Protein AF-A0A349B691-F1 (afdb_monomer)

Structure (mmCIF, N/CA/C/O backbone):
data_AF-A0A349B691-F1
#
_entry.id   AF-A0A349B691-F1
#
loop_
_atom_site.group_PDB
_atom_site.id
_atom_site.type_symbol
_atom_site.label_atom_id
_atom_site.label_alt_id
_atom_site.label_comp_id
_atom_site.label_asym_id
_atom_site.label_entity_id
_atom_site.label_seq_id
_atom_site.pdbx_PDB_ins_code
_atom_site.Cartn_x
_atom_site.Cartn_y
_atom_site.Cartn_z
_atom_site.occupancy
_atom_site.B_iso_or_equiv
_atom_site.auth_seq_id
_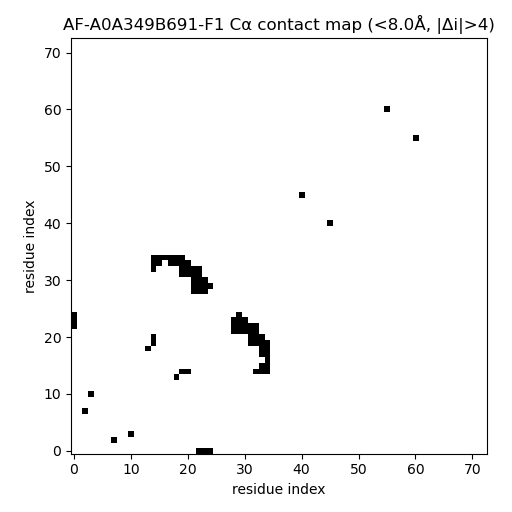atom_site.auth_comp_id
_atom_site.auth_asym_id
_atom_site.auth_atom_id
_atom_site.pdbx_PDB_model_num
ATOM 1 N N . MET A 1 1 ? -11.459 10.982 17.265 1.00 57.31 1 MET A N 1
ATOM 2 C CA . MET A 1 1 ? -12.808 10.358 17.192 1.00 57.31 1 MET A CA 1
ATOM 3 C C . MET A 1 1 ? -13.799 11.133 16.321 1.00 57.31 1 MET A C 1
ATOM 5 O O . MET A 1 1 ? -14.429 10.502 15.489 1.00 57.31 1 MET A O 1
ATOM 9 N N . ARG A 1 2 ? -13.954 12.463 16.463 1.00 58.53 2 ARG A N 1
ATOM 10 C CA . ARG A 1 2 ? -14.887 13.238 15.613 1.00 58.5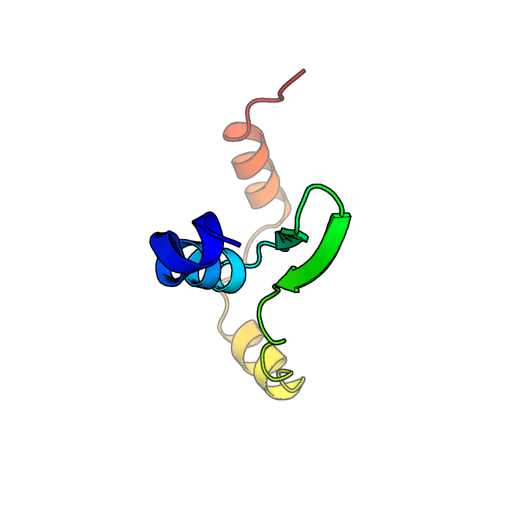3 2 ARG A CA 1
ATOM 11 C C . ARG A 1 2 ? -14.489 13.232 14.126 1.00 58.53 2 ARG A C 1
ATOM 13 O O . ARG A 1 2 ? -15.364 13.135 13.280 1.00 58.53 2 ARG A O 1
ATOM 20 N N . ASP A 1 3 ? -13.187 13.224 13.835 1.00 61.16 3 ASP A N 1
ATOM 21 C CA . ASP A 1 3 ? -12.663 13.215 12.462 1.00 61.16 3 ASP A CA 1
ATOM 22 C C . ASP A 1 3 ? -12.921 11.894 11.711 1.00 61.16 3 ASP A C 1
ATOM 24 O O . ASP A 1 3 ? -13.489 11.907 10.629 1.00 61.16 3 ASP A O 1
ATOM 28 N N . LEU A 1 4 ? -12.675 10.742 12.348 1.00 62.97 4 LEU A N 1
ATOM 29 C CA . LEU A 1 4 ? -13.031 9.415 11.809 1.00 62.97 4 LEU A CA 1
ATOM 30 C C . LEU A 1 4 ? -14.515 9.253 11.487 1.00 62.97 4 LEU A C 1
ATOM 32 O O . LEU A 1 4 ? -14.876 8.562 10.542 1.00 62.97 4 LEU A O 1
ATOM 36 N N . ARG A 1 5 ? -15.385 9.875 12.283 1.00 62.88 5 ARG A N 1
ATOM 37 C CA . ARG A 1 5 ? -16.831 9.768 12.096 1.00 62.88 5 ARG A CA 1
ATOM 38 C C . ARG A 1 5 ? -17.348 10.687 10.983 1.00 62.88 5 ARG A C 1
ATOM 40 O O . ARG A 1 5 ? -18.373 10.377 10.391 1.00 62.88 5 ARG A O 1
ATOM 47 N N . ASN A 1 6 ? -16.636 11.776 10.694 1.00 68.56 6 ASN A N 1
ATOM 48 C CA . ASN A 1 6 ? -17.010 12.752 9.668 1.00 68.56 6 ASN A CA 1
ATOM 49 C C . ASN A 1 6 ? -16.317 12.489 8.320 1.00 68.56 6 ASN A C 1
ATOM 51 O O . ASN A 1 6 ? -16.890 12.772 7.275 1.00 68.56 6 ASN A O 1
ATOM 55 N N . HIS A 1 7 ? -15.112 11.916 8.345 1.00 77.31 7 HIS A N 1
ATOM 56 C CA . HIS A 1 7 ? -14.265 11.661 7.176 1.00 77.31 7 HIS A CA 1
ATOM 57 C C . HIS A 1 7 ? -13.930 10.172 7.007 1.00 77.31 7 HIS A C 1
ATOM 59 O O . HIS A 1 7 ? -12.937 9.827 6.370 1.00 77.3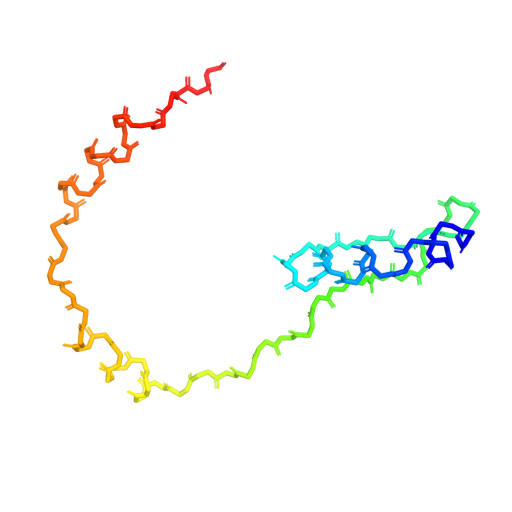1 7 HIS A O 1
ATOM 65 N N . GLY A 1 8 ? -14.749 9.277 7.571 1.00 76.88 8 GLY A N 1
ATOM 66 C CA . GLY A 1 8 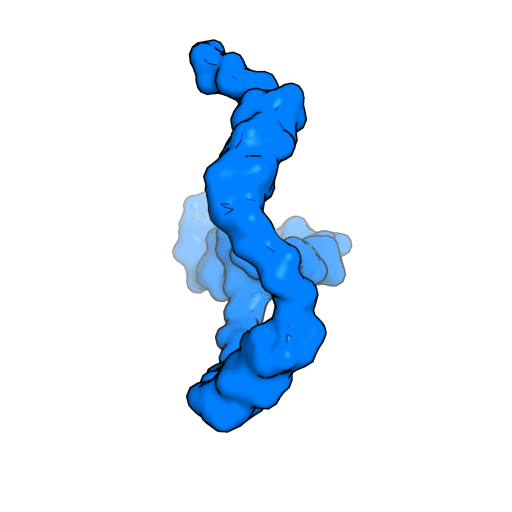? -14.488 7.834 7.572 1.00 76.88 8 GLY A CA 1
ATOM 67 C C . GLY A 1 8 ? -14.226 7.262 6.178 1.00 76.88 8 GLY A C 1
ATOM 68 O O . GLY A 1 8 ? -13.294 6.485 6.016 1.00 76.88 8 GLY A O 1
ATOM 69 N N . VAL A 1 9 ? -14.970 7.718 5.165 1.00 80.94 9 VAL A N 1
ATOM 70 C CA . VAL A 1 9 ? -14.770 7.310 3.763 1.00 80.94 9 VAL A CA 1
ATOM 71 C C . VAL A 1 9 ? -13.374 7.694 3.268 1.00 80.94 9 VAL A C 1
ATOM 73 O O . VAL A 1 9 ? -12.629 6.835 2.816 1.00 80.94 9 VAL A O 1
ATOM 76 N N . VAL A 1 10 ? -12.968 8.954 3.442 1.00 85.25 10 VAL A N 1
ATOM 77 C CA . VAL A 1 10 ? -11.654 9.455 2.994 1.00 85.25 10 VAL A CA 1
ATOM 78 C C . VAL A 1 10 ? -10.504 8.730 3.701 1.00 85.25 10 VAL A C 1
ATOM 80 O O . VAL A 1 10 ? -9.482 8.427 3.093 1.00 85.25 10 VAL A O 1
ATOM 83 N N . ILE A 1 11 ? -10.667 8.432 4.990 1.00 86.44 11 ILE A N 1
ATOM 84 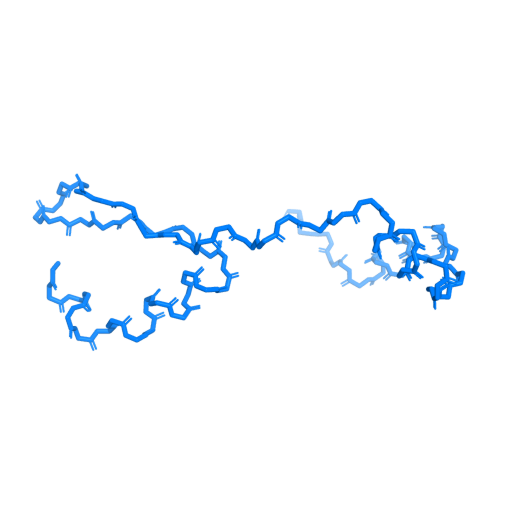C CA . ILE A 1 11 ? -9.668 7.722 5.798 1.00 86.44 11 ILE A CA 1
ATOM 85 C C . ILE A 1 11 ? -9.528 6.263 5.346 1.00 86.44 11 ILE A C 1
ATOM 87 O O . ILE A 1 11 ? -8.409 5.759 5.256 1.00 86.44 11 ILE A O 1
ATOM 91 N N . VAL A 1 12 ? -10.641 5.599 5.024 1.00 85.62 12 VAL A N 1
ATOM 92 C CA . VAL A 1 12 ? -10.628 4.237 4.473 1.00 85.62 12 VAL A CA 1
ATOM 93 C C . VAL A 1 12 ? -9.981 4.223 3.094 1.00 85.62 12 VAL A C 1
ATOM 95 O O . VAL A 1 12 ? -9.071 3.430 2.883 1.00 85.62 12 VAL A O 1
ATOM 98 N N . GLU A 1 13 ? -10.338 5.140 2.193 1.00 87.75 13 GLU A N 1
ATOM 99 C CA . GLU A 1 13 ? -9.708 5.184 0.869 1.00 87.75 13 GLU A CA 1
ATOM 100 C C . GLU A 1 13 ? -8.192 5.438 0.943 1.00 87.75 13 GLU A C 1
ATOM 102 O O . GLU A 1 13 ? -7.416 4.933 0.133 1.00 87.75 13 GLU A O 1
ATOM 107 N N . ARG A 1 14 ? -7.738 6.253 1.901 1.00 87.00 14 ARG A N 1
ATOM 108 C CA . ARG A 1 14 ? -6.304 6.474 2.142 1.00 87.00 14 ARG A CA 1
ATOM 109 C C . ARG A 1 14 ? -5.613 5.197 2.608 1.00 87.00 14 ARG A C 1
ATOM 111 O O . ARG A 1 14 ? -4.560 4.846 2.075 1.00 87.00 14 ARG A O 1
ATOM 118 N N . ALA A 1 15 ? -6.233 4.466 3.532 1.00 88.50 15 ALA A N 1
ATOM 119 C CA . ALA A 1 15 ? -5.733 3.166 3.956 1.00 88.50 15 ALA A CA 1
ATOM 120 C C . ALA A 1 15 ? -5.692 2.164 2.789 1.00 88.50 15 ALA A C 1
ATOM 122 O O . ALA A 1 15 ? -4.683 1.486 2.616 1.00 88.50 15 ALA A O 1
ATOM 123 N N . GLU A 1 16 ? -6.724 2.122 1.938 1.00 87.31 16 GLU A N 1
ATOM 124 C CA . GLU A 1 16 ? -6.783 1.275 0.733 1.00 87.31 16 GLU A CA 1
ATOM 125 C C . GLU A 1 16 ? -5.679 1.590 -0.287 1.00 87.31 16 GLU A C 1
ATOM 127 O O . GLU A 1 16 ? -5.181 0.684 -0.961 1.00 87.31 16 GLU A O 1
ATOM 132 N N . ARG A 1 17 ? -5.243 2.853 -0.371 1.00 88.38 17 ARG A N 1
ATOM 133 C CA . ARG A 1 17 ? -4.093 3.274 -1.191 1.00 88.38 17 ARG A CA 1
ATOM 134 C C . ARG A 1 17 ? -2.736 2.887 -0.586 1.00 88.38 17 ARG A C 1
ATOM 136 O O . ARG A 1 17 ? -1.712 3.091 -1.231 1.00 88.38 17 ARG A O 1
ATOM 143 N N . GLY A 1 18 ? -2.722 2.285 0.604 1.00 87.44 18 GLY A N 1
ATOM 144 C CA . GLY A 1 18 ? -1.524 1.772 1.269 1.00 87.44 18 GLY A CA 1
ATOM 145 C C . GLY A 1 18 ? -0.986 2.667 2.385 1.00 87.44 18 GLY A C 1
ATOM 146 O O . GLY A 1 18 ? 0.090 2.390 2.913 1.00 87.44 18 GLY A O 1
ATOM 147 N N . GLU A 1 19 ? -1.707 3.720 2.770 1.00 88.94 19 GLU A N 1
ATOM 148 C CA . GLU A 1 19 ? -1.302 4.573 3.885 1.00 88.94 19 GLU A CA 1
ATOM 149 C C . GLU A 1 19 ? -1.552 3.885 5.240 1.00 88.94 19 GLU A C 1
ATOM 151 O O . GLU A 1 19 ? -2.565 3.210 5.440 1.00 88.94 19 GLU A O 1
ATOM 156 N N . ARG A 1 20 ? -0.633 4.061 6.200 1.00 90.56 20 ARG A N 1
ATOM 157 C CA . ARG A 1 20 ? -0.817 3.619 7.591 1.00 90.56 20 ARG A CA 1
ATOM 158 C C . ARG A 1 20 ? -1.195 4.814 8.454 1.00 90.56 20 ARG A C 1
ATOM 160 O O . ARG A 1 20 ? -0.423 5.759 8.579 1.00 90.56 20 ARG A O 1
ATOM 167 N N . LEU A 1 21 ? -2.374 4.758 9.063 1.00 89.44 21 LEU A N 1
ATOM 168 C CA . LEU A 1 21 ? -2.951 5.873 9.810 1.00 89.44 21 LEU A CA 1
ATOM 169 C C . LEU A 1 21 ? -3.049 5.519 11.296 1.00 89.44 21 LEU A C 1
ATOM 171 O O . LEU A 1 21 ? -3.690 4.534 11.664 1.00 89.44 21 LEU A O 1
ATOM 175 N N . THR A 1 22 ? -2.453 6.339 12.163 1.00 89.94 22 THR A N 1
ATOM 176 C CA . THR A 1 22 ? -2.589 6.193 13.619 1.00 89.94 22 THR A CA 1
ATOM 177 C C . THR A 1 22 ? -3.841 6.914 14.103 1.00 89.94 22 THR A C 1
ATOM 179 O O . THR A 1 22 ? -4.004 8.123 13.938 1.00 89.94 22 THR A O 1
ATOM 182 N N . ILE A 1 23 ? -4.729 6.174 14.753 1.00 87.00 23 ILE A N 1
ATOM 183 C CA . ILE A 1 23 ? -5.949 6.707 15.343 1.00 87.00 23 ILE A CA 1
ATOM 184 C C . ILE A 1 23 ? -5.644 7.169 16.764 1.00 87.00 23 ILE A C 1
ATOM 186 O O . ILE A 1 23 ? -5.220 6.377 17.606 1.00 87.00 23 ILE A O 1
ATOM 190 N N . THR A 1 24 ? -5.927 8.441 17.055 1.00 86.00 24 THR A N 1
ATOM 191 C CA . THR A 1 24 ? -5.775 9.017 18.395 1.00 86.00 24 THR A CA 1
ATOM 192 C C . THR A 1 24 ? -7.122 9.368 19.039 1.00 86.00 24 THR A C 1
ATOM 194 O O . THR A 1 24 ? -8.086 9.821 18.400 1.00 86.00 24 THR A O 1
ATOM 197 N N . ARG A 1 25 ? -7.204 9.169 20.357 1.00 85.00 25 ARG A N 1
ATOM 198 C CA . ARG A 1 25 ? -8.308 9.605 21.218 1.00 85.00 25 ARG A CA 1
ATOM 199 C C . ARG A 1 25 ? -7.726 10.480 22.324 1.00 85.00 25 ARG A C 1
ATOM 201 O O . ARG A 1 25 ? -6.937 10.002 23.123 1.00 85.00 25 ARG A O 1
ATOM 208 N N . ALA A 1 26 ? -8.120 11.756 22.349 1.00 83.69 26 ALA A N 1
ATOM 209 C CA . ALA A 1 26 ? -7.616 12.747 23.308 1.00 83.69 26 ALA A CA 1
ATOM 210 C C . ALA A 1 26 ? -6.072 12.851 23.344 1.00 83.69 26 ALA A C 1
ATOM 212 O O . ALA A 1 26 ? -5.479 12.966 24.407 1.00 83.69 26 ALA A O 1
ATOM 213 N N . GLY A 1 27 ? -5.421 12.779 22.176 1.00 84.12 27 GLY A N 1
ATOM 214 C CA . GLY A 1 27 ? -3.956 12.836 22.059 1.00 84.12 27 GLY A CA 1
ATOM 215 C C . GLY A 1 27 ? -3.242 11.502 22.296 1.00 84.12 27 GLY A C 1
ATOM 216 O O . GLY A 1 27 ? -2.073 11.376 21.952 1.00 84.12 27 GLY A O 1
ATOM 217 N N . THR A 1 28 ? -3.935 10.480 22.801 1.00 86.56 28 THR A N 1
ATOM 218 C CA . THR A 1 28 ? -3.361 9.146 23.008 1.00 86.56 28 THR A CA 1
ATOM 219 C C . THR A 1 28 ? -3.604 8.255 21.784 1.00 86.56 28 THR A C 1
ATOM 221 O O . THR A 1 28 ? -4.749 8.179 21.325 1.00 86.56 28 THR A O 1
ATOM 224 N N . PRO A 1 29 ? -2.584 7.573 21.234 1.00 87.50 29 PRO A N 1
ATOM 225 C CA . PRO A 1 29 ? -2.769 6.583 20.174 1.00 87.50 29 PRO A CA 1
ATOM 226 C C . PRO A 1 29 ? -3.530 5.366 20.709 1.00 87.50 29 PRO A C 1
ATOM 228 O O . PRO A 1 29 ? -3.219 4.852 21.780 1.00 87.50 29 PRO A O 1
ATOM 231 N N . VAL A 1 30 ? -4.550 4.924 19.975 1.00 90.69 30 VAL A N 1
ATOM 232 C CA . VAL A 1 30 ? -5.441 3.830 20.403 1.00 90.69 30 VAL A CA 1
ATOM 233 C C . VAL A 1 30 ? -5.557 2.697 19.390 1.00 90.69 30 VAL A C 1
ATOM 235 O O . VAL A 1 30 ? -5.924 1.593 19.776 1.00 90.69 30 VAL A O 1
ATOM 238 N N . ALA A 1 31 ? -5.281 2.951 18.111 1.00 88.50 31 ALA A N 1
ATOM 239 C CA . ALA A 1 31 ? -5.337 1.941 17.060 1.00 88.50 31 ALA A CA 1
ATOM 240 C C . ALA A 1 31 ? -4.551 2.392 15.825 1.00 88.50 31 ALA A C 1
ATOM 242 O O . ALA A 1 31 ? -4.260 3.577 15.659 1.00 88.50 31 ALA A O 1
ATOM 243 N N . GLU A 1 32 ? -4.285 1.448 14.930 1.00 90.00 32 GLU A N 1
ATOM 244 C CA . GLU A 1 32 ? -3.789 1.713 13.584 1.00 90.00 32 GLU A CA 1
ATOM 245 C C . GLU A 1 32 ? -4.809 1.224 12.560 1.00 90.00 32 GLU A C 1
ATOM 247 O O . GLU A 1 32 ? -5.431 0.175 12.734 1.00 90.00 32 GLU A O 1
ATOM 252 N N . LEU A 1 33 ? -4.974 1.992 11.488 1.00 90.00 33 LEU A N 1
ATOM 253 C CA . LEU A 1 33 ? -5.701 1.579 10.301 1.00 90.00 33 LEU A CA 1
ATOM 254 C C . LEU A 1 33 ? -4.697 1.378 9.170 1.00 90.00 33 LEU A C 1
ATOM 256 O O . LEU A 1 33 ? -3.907 2.267 8.848 1.00 90.00 33 LEU A O 1
ATOM 260 N N . THR A 1 34 ? -4.746 0.201 8.564 1.00 90.81 34 THR A N 1
ATOM 261 C CA . THR A 1 34 ? -3.953 -0.160 7.394 1.00 90.81 34 THR A CA 1
ATOM 262 C C . THR A 1 34 ? -4.806 -1.035 6.483 1.00 90.81 34 THR A C 1
ATOM 264 O O . THR A 1 34 ? -5.738 -1.691 6.959 1.00 90.81 34 THR A O 1
ATOM 267 N N . ALA A 1 35 ? -4.523 -1.032 5.180 1.00 90.25 35 ALA A N 1
ATOM 268 C CA . ALA A 1 35 ? -5.164 -1.966 4.265 1.00 90.25 35 ALA A CA 1
ATOM 269 C C . ALA A 1 35 ? -4.917 -3.410 4.704 1.00 90.25 35 ALA A C 1
ATOM 271 O O . ALA A 1 35 ? -3.837 -3.770 5.181 1.00 90.25 35 ALA A O 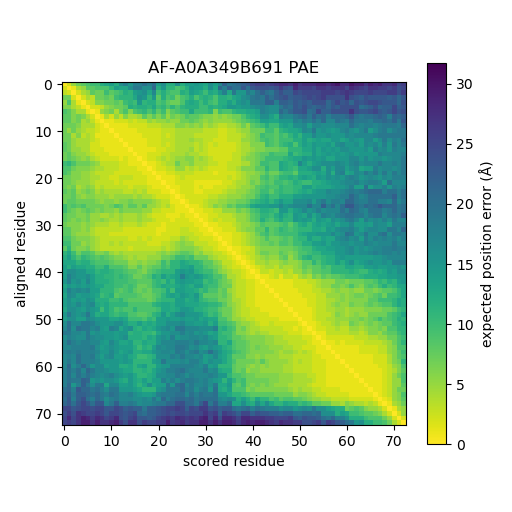1
ATOM 272 N N . LEU A 1 36 ? -5.917 -4.256 4.473 1.00 89.81 36 LEU A N 1
ATOM 273 C CA . LEU A 1 36 ? -5.715 -5.688 4.593 1.00 89.81 36 LEU A CA 1
ATOM 274 C C . LEU A 1 36 ? -4.676 -6.145 3.559 1.00 89.81 36 LEU A C 1
ATOM 276 O O . LEU A 1 36 ? -4.666 -5.643 2.427 1.00 89.81 36 LEU A O 1
ATOM 280 N N . PRO A 1 37 ? -3.804 -7.100 3.923 1.00 85.38 37 PRO A N 1
ATOM 281 C CA . PRO A 1 37 ? -2.854 -7.654 2.979 1.00 85.38 37 PRO A CA 1
ATOM 282 C C . PRO A 1 37 ? -3.609 -8.253 1.792 1.00 85.38 37 PRO A C 1
ATOM 284 O O . PRO A 1 37 ? -4.600 -8.970 1.953 1.00 85.38 37 PRO A O 1
ATOM 287 N N . ARG A 1 38 ? -3.131 -7.957 0.580 1.00 83.81 38 ARG A N 1
ATOM 288 C CA . ARG A 1 38 ? -3.640 -8.612 -0.627 1.00 83.81 38 ARG A CA 1
ATOM 289 C C . ARG A 1 38 ? -3.355 -10.108 -0.534 1.00 83.81 38 ARG A C 1
ATOM 291 O O . ARG A 1 38 ? -2.336 -10.511 0.028 1.00 83.81 38 ARG A O 1
ATOM 298 N N . ALA A 1 39 ? -4.240 -10.917 -1.113 1.00 87.12 39 ALA A N 1
ATOM 299 C CA . ALA A 1 39 ? -4.023 -12.354 -1.192 1.00 87.12 39 ALA A CA 1
ATOM 300 C C . ALA A 1 39 ? -2.643 -12.639 -1.819 1.00 87.12 39 ALA A C 1
ATOM 302 O O . ALA A 1 39 ? -2.305 -12.022 -2.840 1.00 87.12 39 ALA A O 1
ATOM 303 N N . PRO A 1 40 ? -1.836 -13.531 -1.218 1.00 84.12 40 PRO A N 1
ATOM 304 C CA . PRO A 1 40 ? -0.535 -13.869 -1.765 1.00 84.12 40 PRO A CA 1
ATOM 305 C C . PRO A 1 40 ? -0.713 -14.468 -3.161 1.00 84.12 40 PRO A C 1
ATOM 307 O O . PRO A 1 40 ? -1.579 -15.312 -3.392 1.00 84.12 40 PRO A O 1
ATOM 310 N N . ILE A 1 41 ? 0.106 -14.008 -4.102 1.00 90.12 41 ILE A N 1
ATOM 311 C CA . ILE A 1 41 ? 0.109 -14.519 -5.471 1.00 90.12 41 ILE A CA 1
ATOM 312 C C . ILE A 1 41 ? 1.071 -15.708 -5.522 1.00 90.12 41 ILE A C 1
ATOM 314 O O . ILE A 1 41 ? 2.210 -15.605 -5.065 1.00 90.12 41 ILE A O 1
ATOM 318 N N . GLY A 1 42 ? 0.615 -16.835 -6.073 1.00 93.75 42 GLY A N 1
ATOM 319 C CA . GLY A 1 42 ? 1.456 -18.016 -6.268 1.00 93.75 42 GLY A CA 1
ATOM 320 C C . GLY A 1 42 ? 2.598 -17.758 -7.256 1.00 93.75 42 GLY A C 1
ATOM 321 O O . GLY A 1 42 ? 2.462 -16.958 -8.183 1.00 93.75 42 GLY A O 1
ATOM 322 N N . LEU A 1 43 ? 3.717 -18.467 -7.083 1.00 92.75 43 LEU A N 1
ATOM 323 C CA . LEU A 1 43 ? 4.901 -18.312 -7.935 1.00 92.75 43 LEU A CA 1
ATOM 324 C C . LEU A 1 43 ? 4.595 -18.543 -9.424 1.00 92.75 43 LEU A C 1
ATOM 326 O O . LEU A 1 43 ? 5.107 -17.811 -10.267 1.00 92.75 43 LEU A O 1
ATOM 330 N N . GLU A 1 44 ? 3.722 -19.497 -9.745 1.00 93.62 44 GLU A N 1
ATOM 331 C CA . GLU A 1 44 ? 3.335 -19.787 -11.132 1.00 93.62 44 GLU A CA 1
ATOM 332 C C . GLU A 1 44 ? 2.617 -18.606 -11.787 1.00 93.62 44 GLU A C 1
ATOM 334 O O . GLU A 1 44 ? 2.984 -18.186 -12.881 1.00 93.62 44 GLU A O 1
ATOM 339 N N . VAL A 1 45 ? 1.704 -17.957 -11.061 1.00 92.56 45 VAL A N 1
ATOM 340 C CA . VAL A 1 45 ? 1.025 -16.745 -11.540 1.00 92.56 45 VAL A CA 1
ATOM 341 C C . VAL A 1 45 ? 2.029 -15.609 -11.768 1.00 92.56 45 VAL A C 1
ATOM 343 O O . VAL A 1 45 ? 1.878 -14.819 -12.701 1.00 92.56 45 VAL A O 1
ATOM 346 N N . LEU A 1 46 ? 3.080 -15.512 -10.946 1.00 91.62 46 LEU A N 1
ATOM 347 C CA . LEU A 1 46 ? 4.158 -14.545 -11.174 1.00 91.62 46 LEU A CA 1
ATOM 348 C C . LEU A 1 46 ? 4.967 -14.877 -12.435 1.00 91.62 46 LEU A C 1
ATOM 350 O O . LEU A 1 46 ? 5.287 -13.962 -13.195 1.00 91.62 46 LEU A O 1
ATOM 354 N N . ARG A 1 47 ? 5.277 -16.157 -12.678 1.00 94.06 47 ARG A N 1
ATOM 355 C CA . ARG A 1 47 ? 5.996 -16.611 -13.880 1.00 94.06 47 ARG A CA 1
ATOM 356 C C . ARG A 1 47 ? 5.203 -16.325 -15.149 1.00 94.06 47 ARG A C 1
ATOM 358 O O . ARG A 1 47 ? 5.748 -15.720 -16.069 1.00 94.06 47 ARG A O 1
ATOM 365 N N . GLU A 1 48 ? 3.927 -16.695 -15.171 1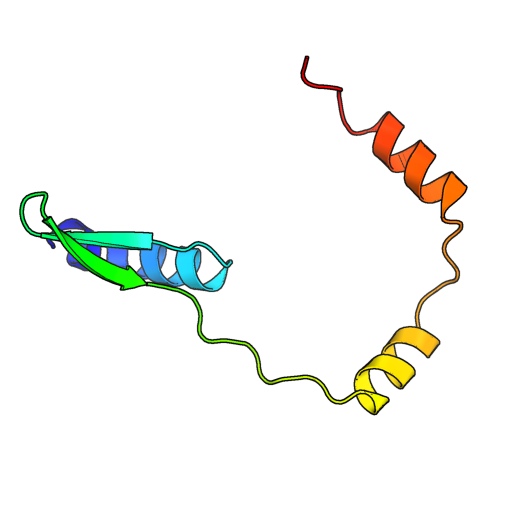.00 94.62 48 GLU A N 1
ATOM 366 C CA . GLU A 1 48 ? 3.026 -16.469 -16.306 1.00 94.62 48 GLU A CA 1
ATOM 367 C C . GLU A 1 48 ? 2.916 -14.982 -16.647 1.00 94.62 48 GLU A C 1
ATOM 369 O O . GLU A 1 48 ? 3.093 -14.588 -17.799 1.00 94.62 48 GLU A O 1
ATOM 374 N N . ARG A 1 49 ? 2.704 -14.129 -15.636 1.00 92.75 49 ARG A N 1
ATOM 375 C CA . ARG A 1 49 ? 2.648 -12.674 -15.833 1.00 92.75 49 ARG A CA 1
ATOM 376 C C . ARG A 1 49 ? 3.974 -12.118 -16.333 1.00 92.75 49 ARG A C 1
ATOM 378 O O . ARG A 1 49 ? 3.980 -11.304 -17.249 1.00 92.75 49 ARG A O 1
ATOM 385 N N . ARG A 1 50 ? 5.100 -12.555 -15.756 1.00 88.69 50 ARG A N 1
ATOM 386 C CA . ARG A 1 50 ? 6.440 -12.097 -16.153 1.00 88.69 50 ARG A CA 1
ATOM 387 C C . ARG A 1 50 ? 6.766 -12.475 -17.597 1.00 88.69 50 ARG A C 1
ATOM 389 O O . ARG A 1 50 ? 7.417 -11.684 -18.268 1.00 88.69 50 ARG A O 1
ATOM 396 N N . ALA A 1 51 ? 6.301 -13.630 -18.071 1.00 92.12 51 ALA A N 1
ATOM 397 C CA . ALA A 1 51 ? 6.507 -14.083 -19.445 1.00 92.12 51 ALA A CA 1
ATOM 398 C C . ALA A 1 51 ? 5.785 -13.214 -20.493 1.00 92.12 51 ALA A C 1
ATOM 400 O O . ALA A 1 51 ? 6.200 -13.190 -21.646 1.00 92.12 51 ALA A O 1
ATOM 401 N N . GLN A 1 52 ? 4.731 -12.491 -20.100 1.00 93.94 52 GLN A N 1
ATOM 402 C CA . GLN A 1 52 ? 3.973 -11.594 -20.982 1.00 93.94 52 GLN A CA 1
ATOM 403 C C . GLN A 1 52 ? 4.499 -10.152 -20.981 1.00 93.94 52 GLN A C 1
ATOM 405 O O . GLN A 1 52 ? 4.003 -9.317 -21.736 1.00 93.94 52 GLN A O 1
ATOM 410 N N . LEU A 1 53 ? 5.472 -9.831 -20.123 1.00 90.81 53 LEU A N 1
ATOM 411 C CA . LEU A 1 53 ? 6.009 -8.478 -20.047 1.00 90.81 53 LEU A CA 1
ATOM 412 C C . LEU A 1 53 ? 6.952 -8.199 -21.225 1.00 90.81 53 LEU A C 1
ATOM 414 O O . LEU A 1 53 ? 7.740 -9.072 -21.599 1.00 90.81 53 LEU A O 1
ATOM 418 N N . PRO A 1 54 ? 6.919 -6.978 -21.787 1.00 90.62 54 PRO A N 1
ATOM 419 C CA . PRO A 1 54 ? 7.889 -6.576 -22.791 1.00 90.62 54 PRO A CA 1
ATOM 420 C C . PRO A 1 54 ? 9.301 -6.606 -22.203 1.00 90.62 54 PRO A C 1
ATOM 422 O O . PRO A 1 54 ? 9.507 -6.392 -21.004 1.00 90.62 54 PRO A O 1
ATOM 425 N N . HIS A 1 55 ? 10.288 -6.855 -23.062 1.00 90.81 55 HIS A N 1
ATOM 426 C CA . HIS A 1 55 ? 11.679 -6.699 -22.670 1.00 90.81 55 HIS A CA 1
ATOM 427 C C . HIS A 1 55 ? 11.954 -5.218 -22.397 1.00 90.81 55 HIS A C 1
ATOM 429 O O . HIS A 1 55 ? 11.718 -4.372 -23.258 1.00 90.81 55 HIS A O 1
ATOM 435 N N . VAL A 1 56 ? 12.434 -4.916 -21.194 1.00 92.38 56 VAL A N 1
ATOM 436 C CA . VAL A 1 56 ? 12.810 -3.564 -20.782 1.00 92.38 56 VAL A CA 1
ATOM 437 C C . VAL A 1 56 ? 14.316 -3.544 -20.589 1.00 92.38 56 VAL A C 1
ATOM 439 O O . VAL A 1 56 ? 14.839 -4.328 -19.795 1.00 92.38 56 VAL A O 1
ATOM 442 N N . ASP A 1 57 ? 14.993 -2.650 -21.306 1.00 94.88 57 ASP A N 1
ATOM 443 C CA . ASP A 1 57 ? 16.412 -2.386 -21.097 1.00 94.88 57 ASP A CA 1
ATOM 444 C C . ASP A 1 57 ? 16.590 -1.656 -19.750 1.00 94.88 57 ASP A C 1
ATOM 446 O O . ASP A 1 57 ? 16.072 -0.546 -19.574 1.00 94.88 57 ASP A O 1
ATOM 450 N N . PRO A 1 58 ? 17.286 -2.266 -18.774 1.00 92.62 58 PRO A N 1
ATOM 451 C CA . PRO A 1 58 ? 17.431 -1.695 -17.442 1.00 92.62 58 PRO A CA 1
ATOM 452 C C . PRO A 1 58 ? 18.296 -0.431 -17.422 1.00 92.62 58 PRO A C 1
ATOM 454 O O . PRO A 1 58 ? 18.086 0.420 -16.557 1.00 92.62 58 PRO A O 1
ATOM 457 N N . GLN A 1 59 ? 19.259 -0.302 -18.337 1.00 95.69 59 GLN A N 1
ATOM 458 C CA . GLN A 1 59 ? 20.099 0.885 -18.419 1.00 95.69 59 GLN A CA 1
ATOM 459 C C . GLN A 1 59 ? 19.290 2.040 -19.000 1.00 95.69 59 GLN A C 1
ATOM 461 O O . GLN A 1 59 ? 19.254 3.116 -18.407 1.00 95.69 59 GLN A O 1
ATOM 466 N N . ARG A 1 60 ? 18.559 1.783 -20.090 1.00 94.38 60 ARG A N 1
ATOM 467 C CA . ARG A 1 60 ? 17.713 2.805 -20.708 1.00 94.38 60 ARG A CA 1
ATOM 468 C C . ARG A 1 60 ? 16.615 3.297 -19.768 1.00 94.38 60 ARG A C 1
ATOM 470 O O . ARG A 1 60 ? 16.408 4.497 -19.645 1.00 94.38 60 ARG A O 1
ATOM 477 N N . LEU A 1 61 ? 15.958 2.377 -19.057 1.00 93.12 61 LEU A N 1
ATOM 478 C CA . LEU A 1 61 ? 14.948 2.726 -18.059 1.00 93.12 61 LEU A CA 1
ATOM 479 C C . LEU A 1 61 ? 15.522 3.630 -16.960 1.00 93.12 61 LEU A C 1
ATOM 481 O O . LEU A 1 61 ? 14.851 4.558 -16.522 1.00 93.12 61 LEU A O 1
ATOM 485 N N . ARG A 1 62 ? 16.747 3.353 -16.496 1.00 92.38 62 ARG A N 1
ATOM 486 C CA . ARG A 1 62 ? 17.403 4.184 -15.482 1.00 92.38 62 ARG A CA 1
ATOM 487 C C . ARG A 1 62 ? 17.699 5.584 -16.013 1.00 92.38 62 ARG A C 1
ATOM 489 O O . ARG A 1 62 ? 17.361 6.539 -15.330 1.00 92.38 62 ARG A O 1
ATOM 496 N N . GLU A 1 63 ? 18.251 5.697 -17.219 1.00 93.94 63 GLU A N 1
ATOM 497 C CA . GLU A 1 63 ? 18.496 6.993 -17.868 1.00 93.94 63 GLU A CA 1
ATOM 498 C C . GLU A 1 63 ? 17.206 7.820 -17.991 1.00 93.94 63 GLU A C 1
ATOM 500 O O . GLU A 1 63 ? 17.203 9.005 -17.666 1.00 93.94 63 GLU A O 1
ATOM 505 N N . ASP A 1 64 ? 16.100 7.192 -18.404 1.00 92.69 64 ASP A N 1
ATOM 506 C CA . ASP A 1 64 ? 14.802 7.861 -18.536 1.00 92.69 64 ASP A CA 1
ATOM 507 C C . ASP A 1 64 ? 14.256 8.330 -17.169 1.00 92.69 64 ASP A C 1
ATOM 509 O O . ASP A 1 64 ? 13.697 9.422 -17.066 1.00 92.69 64 ASP A O 1
ATOM 513 N N . ILE A 1 65 ? 14.432 7.534 -16.106 1.00 92.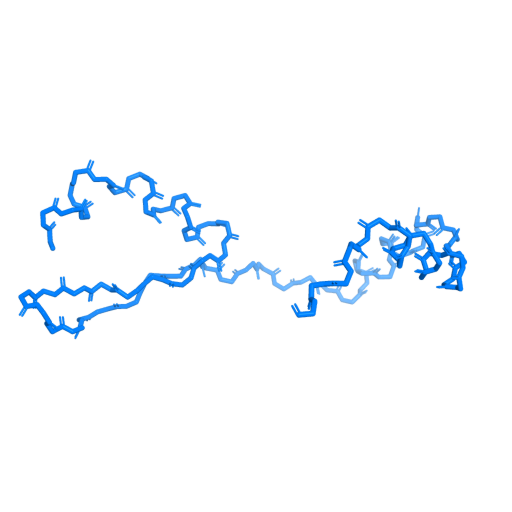88 65 ILE A N 1
ATOM 514 C CA . ILE A 1 65 ? 14.044 7.913 -14.736 1.00 92.88 65 ILE A CA 1
ATOM 515 C C . ILE A 1 65 ? 14.894 9.086 -14.240 1.00 92.88 65 ILE A C 1
ATOM 517 O O . ILE A 1 65 ? 14.340 10.067 -13.745 1.00 92.88 65 ILE A O 1
ATOM 521 N N . ASP A 1 66 ? 16.215 9.004 -14.397 1.00 91.25 66 ASP A N 1
ATOM 522 C CA . ASP A 1 66 ? 17.155 10.042 -13.963 1.00 91.25 66 ASP A CA 1
ATOM 523 C C . ASP A 1 66 ? 16.931 11.362 -14.724 1.00 91.25 66 ASP A C 1
ATOM 525 O O . ASP A 1 66 ? 17.172 12.438 -14.183 1.00 91.25 66 ASP A O 1
ATOM 529 N N . ALA A 1 67 ? 16.424 11.303 -15.960 1.00 90.56 67 ALA A N 1
ATOM 530 C CA . ALA A 1 67 ? 16.068 12.485 -16.743 1.00 90.56 67 ALA A CA 1
ATOM 531 C C . ALA A 1 67 ? 14.779 13.184 -16.270 1.00 90.56 67 ALA A C 1
ATOM 533 O O . ALA A 1 67 ? 14.605 14.374 -16.529 1.00 90.56 67 ALA A O 1
ATOM 534 N N . VAL A 1 68 ? 13.859 12.459 -15.621 1.00 91.19 68 VAL A N 1
ATOM 535 C CA . VAL A 1 68 ? 12.548 12.982 -15.184 1.00 91.19 68 VAL A CA 1
ATOM 536 C C . VAL A 1 68 ? 12.534 13.331 -13.697 1.00 91.19 68 VAL A C 1
ATOM 538 O O . VAL A 1 68 ? 11.804 14.231 -13.281 1.00 91.19 68 VAL A O 1
ATOM 541 N N . ILE A 1 69 ? 13.318 12.629 -12.879 1.00 89.31 69 ILE A N 1
ATOM 542 C CA . ILE A 1 69 ? 13.451 12.943 -11.459 1.00 89.31 69 ILE A CA 1
ATOM 543 C C . ILE A 1 69 ? 14.427 14.111 -11.314 1.00 89.31 69 ILE A C 1
ATOM 545 O O . ILE A 1 69 ? 15.634 13.948 -11.461 1.00 89.31 69 ILE A O 1
ATOM 549 N N . GLU A 1 70 ? 13.914 15.290 -10.963 1.00 69.44 70 GLU A N 1
ATOM 550 C CA . GLU A 1 70 ? 14.763 16.378 -10.480 1.00 69.44 70 GLU A CA 1
ATOM 551 C C . GLU A 1 70 ? 15.443 15.940 -9.172 1.00 69.44 70 GLU A C 1
ATOM 553 O O . GLU A 1 70 ? 14.750 15.600 -8.203 1.00 69.44 70 GLU A O 1
ATOM 558 N N . PRO A 1 71 ? 16.788 15.933 -9.105 1.00 63.81 71 PRO A N 1
ATOM 559 C CA . PRO A 1 71 ? 17.485 15.661 -7.862 1.00 63.81 71 PRO A CA 1
ATOM 560 C C . PRO A 1 71 ? 17.145 16.779 -6.875 1.00 63.81 71 PRO A C 1
ATOM 562 O O . PRO A 1 71 ? 17.620 17.906 -6.987 1.00 63.81 71 PRO A O 1
ATOM 565 N N . SER A 1 72 ? 16.279 16.464 -5.914 1.00 63.31 72 SER A N 1
ATOM 566 C CA . SER A 1 72 ? 16.007 17.336 -4.776 1.00 63.31 72 SER A CA 1
ATOM 567 C C . SER A 1 72 ? 17.231 17.285 -3.861 1.00 63.31 72 SER A C 1
ATOM 569 O O . SER A 1 72 ? 17.400 16.321 -3.112 1.00 63.31 72 SER A O 1
ATOM 571 N N . VAL A 1 73 ? 18.120 18.269 -4.012 1.00 48.94 73 VAL A N 1
ATOM 572 C CA . VAL A 1 73 ? 19.239 18.542 -3.093 1.00 48.94 73 VAL A CA 1
ATOM 573 C C . VAL A 1 73 ? 18.717 19.257 -1.855 1.00 48.94 73 VAL A C 1
ATOM 575 O O . VAL A 1 73 ? 17.902 20.192 -2.025 1.00 48.94 73 VAL A O 1
#

Sequence (73 aa):
MRDLRNHGVVIVERAERGERLTITRAGTPVAELTALPRAPIGLEVLRERRAQLPHVDPQRLREDIDAVIEPSV

Solvent-accessible surface area (backbone atoms only — not comparable to full-atom values): 4663 Å² total; per-residue (Å²): 88,72,59,57,73,74,40,42,67,64,54,50,54,42,14,68,74,65,40,77,44,78,40,45,54,96,86,41,78,76,49,76,46,58,50,77,81,72,81,84,79,55,70,65,62,52,50,58,54,56,72,72,52,78,92,72,60,69,67,60,52,47,54,56,46,61,73,69,52,76,83,84,124

Nearest PDB structures (foldseek):
  3rpu-assembly2_Z-2  TM=2.829E-01  e=2.496E+00  Escherichia coli K-12
  4e1l-assembly1_B  TM=3.089E-01  e=7.851E+00  Clostridioides difficile 630

Secondary structure (DSSP, 8-state):
-HHHHHSHHHHHHHHHTT--EEEEETTEEEEEE-PPPPPPPPHHHHHHHHHTSPP--HHHHHHHHHHHS----

Mean predicted aligned error: 10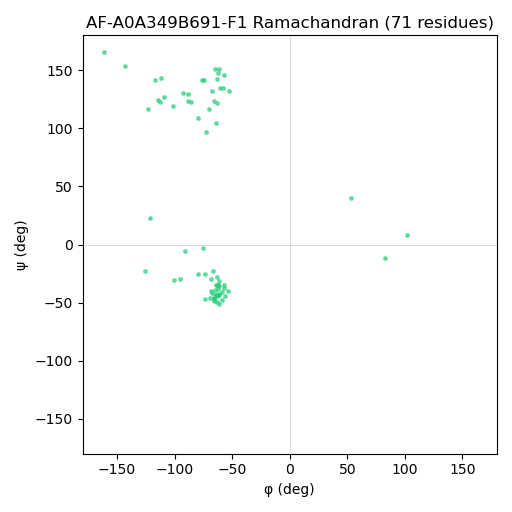.37 Å

pLDDT: mean 85.55, std 10.39, range [48.94, 95.69]

Foldseek 3Di:
DVCCVVCVVVVLVCQVVFDKDFDDDPNHTDDIRHDDDDDDDDPVNVVVVVVPDDDDDPVVVVVVVVVPDDPPD

Radius of gyration: 20.06 Å; Cα contacts (8 Å, |Δi|>4): 41; chains: 1; bounding box: 37×38×46 Å